Protein AF-A0A820YQR7-F1 (afdb_monomer)

Nearest PDB structures (foldseek):
  6s24-assembly1_A  TM=9.134E-01  e=4.913E-02  Taeniopygia guttata
  7pub-assembly1_F3  TM=2.933E-01  e=1.816E+00  Trypanosoma brucei brucei
  2jz6-assembly1_A  TM=3.887E-01  e=6.749E+00  Thermotoga maritima MSB8

Foldseek 3Di:
DPPPDDDDDPDDPPWDWAWDADPVRDIDIDTDDPVQVVVDPDPPDDGDHPDDPPPDDDDDPD

pLDDT: mean 88.72, std 9.4, range [52.75, 97.62]

Organism: NCBI:txid392030

Mean predicted aligned error: 6.2 Å

Structure (mmCIF, N/CA/C/O backbone):
data_AF-A0A820YQR7-F1
#
_entry.id   AF-A0A820YQR7-F1
#
loop_
_atom_site.group_PDB
_atom_site.id
_atom_site.type_symbol
_atom_site.label_atom_id
_atom_site.label_alt_id
_atom_site.label_comp_id
_atom_site.label_asym_id
_atom_site.label_entity_id
_atom_site.label_seq_id
_atom_site.pdbx_PDB_ins_code
_atom_site.Cartn_x
_atom_site.Cartn_y
_atom_site.Cartn_z
_atom_site.occupancy
_atom_site.B_iso_or_equiv
_atom_site.auth_seq_id
_atom_site.auth_comp_id
_atom_site.auth_asym_id
_atom_site.auth_atom_id
_atom_site.pdbx_PDB_model_num
ATOM 1 N N . GLU A 1 1 ? 39.088 13.195 1.170 1.00 52.75 1 GLU A N 1
ATOM 2 C CA . GLU A 1 1 ? 37.874 13.801 0.586 1.00 52.75 1 GLU A CA 1
ATOM 3 C C . GLU A 1 1 ? 36.716 12.829 0.795 1.00 52.75 1 GLU A C 1
ATOM 5 O O . GLU A 1 1 ? 36.830 11.690 0.370 1.00 52.75 1 GLU A O 1
ATOM 10 N N . TRP A 1 2 ? 35.669 13.219 1.530 1.00 60.59 2 TRP A N 1
ATOM 11 C CA . TRP A 1 2 ? 34.574 12.334 1.979 1.00 60.59 2 TRP A CA 1
ATOM 12 C C . TRP A 1 2 ? 33.202 12.803 1.450 1.00 60.59 2 TRP A C 1
ATOM 14 O O . TRP A 1 2 ? 32.226 12.836 2.189 1.00 60.59 2 TRP A O 1
ATOM 24 N N . ASN A 1 3 ? 33.125 13.202 0.174 1.00 66.94 3 ASN A N 1
ATOM 25 C CA . ASN A 1 3 ? 31.933 13.834 -0.425 1.00 66.94 3 ASN A CA 1
ATOM 26 C C . ASN A 1 3 ? 31.169 12.945 -1.433 1.00 66.94 3 ASN A C 1
ATOM 28 O O . ASN A 1 3 ? 30.478 13.460 -2.307 1.00 66.94 3 ASN A O 1
ATOM 32 N N . THR A 1 4 ? 31.277 11.617 -1.357 1.00 76.38 4 THR A N 1
ATOM 33 C CA . THR A 1 4 ? 30.667 10.710 -2.354 1.00 76.38 4 THR A CA 1
ATOM 34 C C . THR A 1 4 ? 29.306 10.131 -1.961 1.00 76.38 4 THR A C 1
ATOM 36 O O . THR A 1 4 ? 28.717 9.403 -2.759 1.00 76.38 4 THR A O 1
ATOM 39 N N . LEU A 1 5 ? 28.762 10.445 -0.779 1.00 80.06 5 LEU A N 1
ATOM 40 C CA . LEU A 1 5 ? 27.427 9.969 -0.406 1.00 80.06 5 LEU A CA 1
ATOM 41 C C . LEU A 1 5 ? 26.349 10.788 -1.138 1.00 80.06 5 LEU A C 1
ATOM 43 O O . LEU A 1 5 ? 25.968 11.868 -0.694 1.00 80.06 5 LEU A O 1
ATOM 47 N N . GLN A 1 6 ? 25.854 10.267 -2.261 1.00 76.38 6 GLN A N 1
ATOM 48 C CA . GLN A 1 6 ? 24.699 10.814 -2.976 1.00 76.38 6 GLN A CA 1
ATOM 49 C C . GLN A 1 6 ? 23.451 9.980 -2.662 1.00 76.38 6 GLN A C 1
ATOM 51 O O . GLN A 1 6 ? 23.439 8.769 -2.870 1.00 76.38 6 GLN A O 1
ATOM 56 N N . HIS A 1 7 ? 22.395 10.629 -2.169 1.00 77.50 7 HIS A N 1
ATOM 57 C CA . HIS A 1 7 ? 21.088 10.013 -1.939 1.00 77.50 7 HIS A CA 1
ATOM 58 C C . HIS A 1 7 ? 20.099 10.501 -3.002 1.00 77.50 7 HIS A C 1
ATOM 60 O O . HIS A 1 7 ? 19.585 11.616 -2.919 1.00 77.50 7 HIS A O 1
ATOM 66 N N . ASN A 1 8 ? 19.831 9.654 -3.995 1.00 76.00 8 ASN A N 1
ATOM 67 C CA . ASN A 1 8 ? 18.820 9.901 -5.018 1.00 76.00 8 ASN A CA 1
ATOM 68 C C . ASN A 1 8 ? 17.557 9.121 -4.643 1.00 76.00 8 ASN A C 1
ATOM 70 O O . ASN A 1 8 ? 17.533 7.894 -4.735 1.00 76.00 8 ASN A O 1
ATOM 74 N N . SER A 1 9 ? 16.523 9.823 -4.180 1.00 75.44 9 SER A N 1
ATOM 75 C CA . SER A 1 9 ? 15.246 9.187 -3.850 1.00 75.44 9 SER A CA 1
ATOM 76 C C . SER A 1 9 ? 14.555 8.714 -5.127 1.00 75.44 9 SER A C 1
ATOM 78 O O . SER A 1 9 ? 14.365 9.497 -6.055 1.00 75.44 9 SER A O 1
ATOM 80 N N . ALA A 1 10 ? 14.126 7.452 -5.154 1.00 73.00 10 ALA A N 1
ATOM 81 C CA . ALA A 1 10 ? 13.250 6.937 -6.209 1.00 73.00 10 ALA A CA 1
ATOM 82 C C . ALA A 1 10 ? 11.839 7.558 -6.153 1.00 73.00 10 ALA A C 1
ATOM 84 O O . ALA A 1 10 ? 11.101 7.517 -7.134 1.00 73.00 10 ALA A O 1
ATOM 85 N N . TYR A 1 11 ? 11.476 8.148 -5.010 1.00 76.88 11 TYR A N 1
ATOM 86 C CA . TYR A 1 11 ? 10.194 8.802 -4.779 1.00 76.88 11 TYR A CA 1
ATOM 87 C C . TYR A 1 11 ? 10.352 10.317 -4.751 1.00 7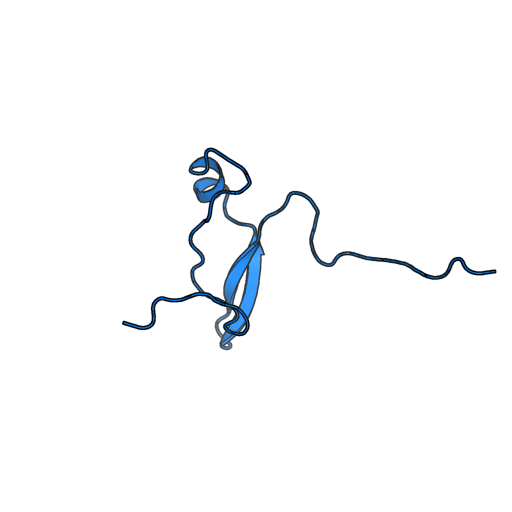6.88 11 TYR A C 1
ATOM 89 O O . TYR A 1 11 ? 11.207 10.852 -4.037 1.00 76.88 11 TYR A O 1
ATOM 97 N N . PHE A 1 12 ? 9.478 11.015 -5.470 1.00 74.62 12 PHE A N 1
ATOM 98 C CA . PHE A 1 12 ? 9.393 12.465 -5.365 1.00 74.62 12 PHE A CA 1
ATOM 99 C C . PHE A 1 12 ? 8.715 12.865 -4.052 1.00 74.62 12 PHE A C 1
ATOM 101 O O . PHE A 1 12 ? 7.624 12.398 -3.719 1.00 74.62 12 PHE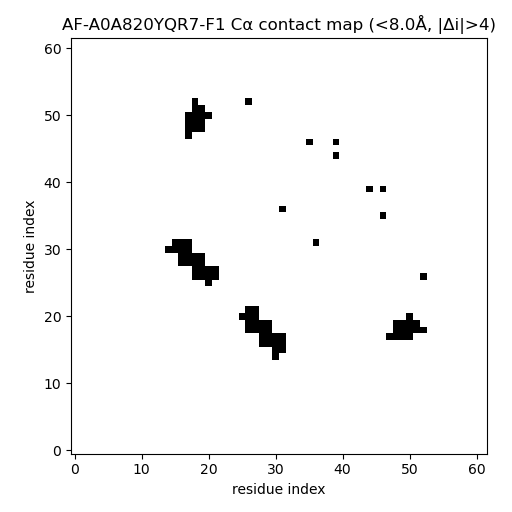 A O 1
ATOM 108 N N . GLY A 1 13 ? 9.376 13.745 -3.298 1.00 76.69 13 GLY A N 1
ATOM 109 C CA . GLY A 1 13 ? 8.818 14.312 -2.075 1.00 76.69 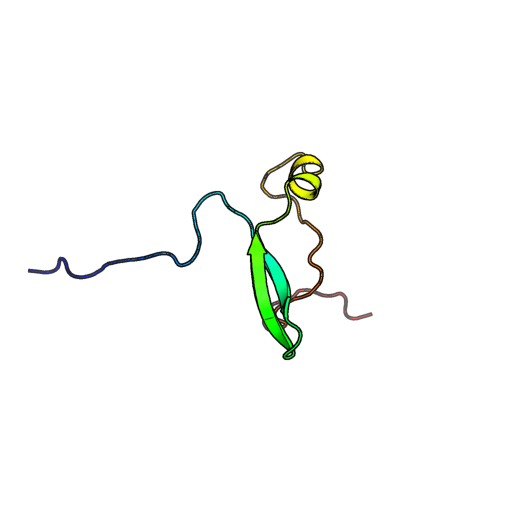13 GLY A CA 1
ATOM 110 C C . GLY A 1 13 ? 7.506 15.045 -2.359 1.00 76.69 13 GLY A C 1
ATOM 111 O O . GLY A 1 13 ? 7.419 15.831 -3.296 1.00 76.69 13 GLY A O 1
ATOM 112 N N . GLY A 1 14 ? 6.480 14.780 -1.548 1.00 79.12 14 GLY A N 1
ATOM 113 C CA . GLY A 1 14 ? 5.146 15.377 -1.695 1.00 79.12 14 GLY A CA 1
ATOM 114 C C . GLY A 1 14 ? 4.173 14.568 -2.559 1.00 79.12 14 GLY A C 1
ATOM 115 O O . GLY A 1 14 ? 2.965 14.797 -2.474 1.00 79.12 14 GLY A O 1
ATOM 116 N N . THR A 1 15 ? 4.662 13.579 -3.309 1.00 85.62 15 THR A N 1
ATOM 117 C CA . THR A 1 15 ? 3.829 12.686 -4.119 1.00 85.62 15 THR A CA 1
ATOM 118 C C . THR A 1 15 ? 3.500 11.411 -3.350 1.00 85.62 15 THR A C 1
ATOM 120 O O . THR A 1 15 ? 4.319 10.874 -2.606 1.00 85.62 15 THR A O 1
ATOM 123 N N . ARG A 1 16 ? 2.273 10.914 -3.516 1.00 89.81 16 ARG A N 1
ATOM 124 C CA . ARG A 1 16 ? 1.836 9.632 -2.954 1.00 89.81 16 ARG A CA 1
ATOM 125 C C . ARG A 1 16 ? 1.580 8.652 -4.082 1.00 89.81 16 ARG A C 1
ATOM 127 O O . ARG A 1 16 ? 0.998 9.026 -5.103 1.00 89.81 16 ARG A O 1
ATOM 134 N N . TYR A 1 17 ? 1.955 7.404 -3.853 1.00 93.00 17 TYR A N 1
ATOM 135 C CA . TYR A 1 17 ? 1.852 6.327 -4.824 1.00 93.00 17 TYR A CA 1
ATOM 136 C C . TYR A 1 17 ? 0.898 5.255 -4.317 1.00 93.00 17 TYR A C 1
ATOM 138 O O . TYR A 1 17 ? 0.858 4.973 -3.129 1.00 93.00 17 TYR A O 1
ATOM 146 N N . ARG A 1 18 ? 0.129 4.652 -5.215 1.00 93.62 18 ARG A N 1
ATOM 147 C CA . ARG A 1 18 ? -0.681 3.465 -4.943 1.00 93.62 18 ARG A CA 1
ATOM 148 C C . ARG A 1 18 ? -0.167 2.301 -5.775 1.00 93.62 18 ARG A C 1
ATOM 150 O O . ARG A 1 18 ? 0.306 2.495 -6.898 1.00 93.62 18 ARG A O 1
ATOM 157 N N . SER A 1 19 ? -0.324 1.099 -5.249 1.00 95.06 19 SER A N 1
ATOM 158 C CA . SER A 1 19 ? 0.076 -0.117 -5.941 1.00 95.06 19 SER A CA 1
ATOM 159 C C . SER A 1 19 ? -0.895 -0.469 -7.071 1.00 95.06 19 SER A C 1
ATOM 161 O O . SER A 1 19 ? -2.109 -0.265 -6.969 1.00 95.06 19 SER A O 1
ATOM 163 N N . ILE A 1 20 ? -0.347 -1.025 -8.149 1.00 95.25 20 ILE A N 1
ATOM 164 C CA . ILE A 1 20 ? -1.064 -1.594 -9.292 1.00 95.25 20 ILE A CA 1
ATOM 165 C C . ILE A 1 20 ? -0.377 -2.894 -9.738 1.00 95.25 20 ILE A C 1
ATOM 167 O O . ILE A 1 20 ? 0.685 -3.267 -9.235 1.00 95.25 20 ILE A O 1
ATOM 171 N N . TRP A 1 21 ? -0.978 -3.578 -10.706 1.00 94.25 21 TRP A N 1
ATOM 172 C CA . TRP A 1 21 ? -0.324 -4.631 -11.474 1.00 94.25 21 TRP A CA 1
ATOM 173 C C . TRP A 1 21 ? -0.439 -4.295 -12.960 1.00 94.25 21 TRP A C 1
ATOM 175 O O . TRP A 1 21 ? -1.404 -3.656 -13.387 1.00 94.25 21 TRP A O 1
ATOM 185 N N . GLU A 1 22 ? 0.551 -4.699 -13.744 1.00 94.25 22 GLU A N 1
ATOM 186 C CA . GLU A 1 22 ? 0.422 -4.721 -15.202 1.00 94.25 22 GLU A CA 1
ATOM 187 C C . GLU A 1 22 ? 0.075 -6.120 -15.702 1.00 94.25 22 GLU A C 1
ATOM 189 O O . GLU A 1 22 ? 0.325 -7.090 -15.001 1.00 94.25 22 GLU A O 1
ATOM 194 N N . TRP A 1 23 ? -0.398 -6.250 -16.942 1.00 93.25 23 TRP A N 1
ATOM 195 C CA . TRP A 1 23 ? -0.904 -7.506 -17.519 1.00 93.25 23 TRP A CA 1
ATOM 196 C C . TRP A 1 23 ? 0.050 -8.716 -17.473 1.00 93.25 23 TRP A C 1
ATOM 198 O O . TRP A 1 23 ? -0.409 -9.848 -17.591 1.00 93.25 23 TRP A O 1
ATOM 208 N N . GLY A 1 24 ? 1.350 -8.503 -17.246 1.00 95.88 24 GLY A N 1
ATOM 209 C CA . GLY A 1 24 ? 2.329 -9.554 -16.941 1.00 95.88 24 GLY A CA 1
ATOM 210 C C . GLY A 1 24 ? 2.383 -9.989 -15.468 1.00 95.88 24 GLY A C 1
ATOM 211 O O . GLY A 1 24 ? 3.336 -10.653 -15.079 1.00 95.88 24 GLY A O 1
ATOM 212 N N . PHE A 1 25 ? 1.414 -9.583 -14.639 1.00 92.31 25 PHE A N 1
ATOM 213 C CA . PHE A 1 25 ? 1.375 -9.785 -13.182 1.00 92.31 25 PHE A CA 1
ATOM 214 C C . PHE A 1 25 ? 2.569 -9.193 -12.418 1.00 92.31 25 PHE A C 1
ATOM 216 O O . PHE A 1 25 ? 2.878 -9.615 -11.304 1.00 92.31 25 PHE A O 1
ATOM 223 N N . LEU A 1 26 ? 3.222 -8.174 -12.981 1.00 94.25 26 LEU A N 1
ATOM 224 C CA . LEU A 1 26 ? 4.304 -7.466 -12.301 1.00 94.25 26 LEU A CA 1
ATOM 225 C C . LEU A 1 26 ? 3.743 -6.341 -11.431 1.00 94.25 26 LEU A C 1
ATOM 227 O O . LEU A 1 26 ? 2.911 -5.543 -11.875 1.00 94.25 26 LEU A O 1
ATOM 231 N N . TYR A 1 27 ? 4.221 -6.282 -10.188 1.00 94.12 27 TYR A N 1
ATOM 232 C CA . TYR A 1 27 ? 3.924 -5.197 -9.260 1.00 94.12 27 TYR A CA 1
ATOM 233 C C . TYR A 1 27 ? 4.496 -3.884 -9.789 1.00 94.12 27 TYR A C 1
ATOM 235 O O . TYR A 1 27 ? 5.667 -3.813 -10.168 1.00 94.12 27 TYR A O 1
ATOM 243 N N . LYS A 1 28 ? 3.675 -2.836 -9.780 1.00 94.44 28 LYS A N 1
ATOM 244 C CA . LYS A 1 28 ? 4.098 -1.471 -10.091 1.00 94.44 28 LYS A CA 1
ATOM 245 C C . LYS A 1 28 ? 3.434 -0.494 -9.136 1.00 94.44 28 LYS A C 1
ATOM 247 O O . LYS A 1 28 ? 2.433 -0.802 -8.494 1.00 94.44 28 LYS A O 1
ATOM 252 N N . GLU A 1 29 ? 3.968 0.713 -9.094 1.00 93.88 29 GLU A N 1
ATOM 253 C CA . GLU A 1 29 ? 3.390 1.825 -8.355 1.00 93.88 29 GLU A CA 1
ATOM 254 C C . GLU A 1 29 ? 3.086 2.968 -9.312 1.00 93.88 29 GLU A C 1
ATOM 256 O O . GLU A 1 29 ? 3.805 3.207 -10.280 1.00 93.88 29 GLU A O 1
ATOM 261 N N . THR A 1 30 ? 1.986 3.662 -9.053 1.00 93.12 30 THR A N 1
ATOM 262 C CA . THR A 1 30 ? 1.569 4.839 -9.814 1.00 93.12 30 THR A CA 1
ATOM 263 C C . THR A 1 30 ? 1.124 5.917 -8.852 1.00 93.12 30 THR A C 1
ATOM 265 O O . THR A 1 30 ? 0.626 5.620 -7.768 1.00 93.12 30 THR A O 1
ATOM 268 N N . GLU A 1 31 ? 1.237 7.176 -9.250 1.00 93.50 3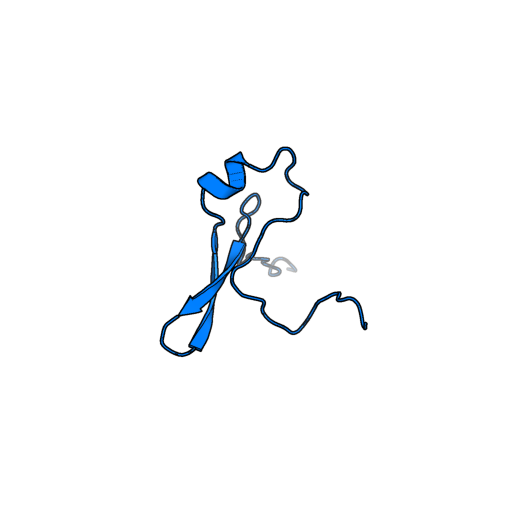1 GLU A N 1
ATOM 269 C CA . GLU A 1 31 ? 0.714 8.275 -8.445 1.00 93.50 31 GLU A CA 1
ATOM 270 C C . GLU A 1 31 ? -0.789 8.112 -8.176 1.00 93.50 31 GLU A C 1
ATOM 272 O O . GLU A 1 31 ? -1.554 7.613 -9.013 1.00 93.50 31 GLU A O 1
ATOM 277 N N . ILE A 1 32 ? -1.228 8.542 -6.992 1.00 93.31 32 ILE A N 1
ATOM 278 C CA . ILE A 1 32 ? -2.653 8.576 -6.658 1.00 93.31 32 ILE A CA 1
ATOM 279 C C . ILE A 1 32 ? -3.358 9.560 -7.605 1.00 93.31 32 ILE A C 1
ATOM 281 O O . ILE A 1 32 ? -2.946 10.719 -7.662 1.00 93.31 32 ILE A O 1
ATOM 285 N N . PRO A 1 33 ? -4.452 9.168 -8.287 1.00 92.44 33 PRO A N 1
ATOM 286 C CA . PRO A 1 33 ? -5.212 10.069 -9.146 1.00 92.44 33 PRO A CA 1
ATOM 287 C C . PRO A 1 33 ? -5.770 11.272 -8.387 1.00 92.44 33 PRO A C 1
ATOM 289 O O . PRO A 1 33 ? -6.179 11.159 -7.232 1.00 92.44 33 PRO A O 1
ATOM 292 N N . GLU A 1 34 ? -5.896 12.406 -9.071 1.00 92.31 34 GLU A N 1
ATOM 293 C CA . GLU A 1 34 ? -6.399 13.655 -8.488 1.00 92.31 34 GLU A CA 1
ATOM 294 C C . GLU A 1 34 ? -7.765 13.503 -7.810 1.00 92.31 34 GLU A C 1
ATOM 296 O O . GLU A 1 34 ? -7.973 13.988 -6.702 1.00 92.31 34 GLU A O 1
ATOM 301 N N . ARG A 1 35 ? -8.667 12.724 -8.417 1.00 92.81 35 ARG A N 1
ATOM 302 C CA . ARG A 1 35 ? -9.983 12.422 -7.845 1.00 92.81 35 ARG A CA 1
ATOM 303 C C . ARG A 1 35 ? -9.907 11.811 -6.443 1.00 92.81 35 ARG A C 1
ATOM 305 O O . ARG A 1 35 ? -10.771 12.104 -5.625 1.00 92.81 35 ARG A O 1
ATOM 312 N N . GLU A 1 36 ? -8.934 10.942 -6.173 1.00 91.44 36 GLU A N 1
ATOM 313 C CA . GLU A 1 36 ? -8.767 10.358 -4.837 1.00 91.44 36 GLU A CA 1
ATOM 314 C C . GLU A 1 36 ? -8.080 11.343 -3.888 1.00 91.44 36 GLU A C 1
ATOM 316 O O . GLU A 1 36 ? -8.482 11.432 -2.732 1.00 91.44 36 GLU A O 1
ATOM 321 N N . ARG A 1 37 ? -7.129 12.152 -4.378 1.00 90.56 37 ARG A N 1
ATOM 322 C CA . ARG A 1 37 ? -6.495 13.214 -3.576 1.00 90.56 37 ARG A CA 1
ATOM 323 C C . ARG A 1 37 ? -7.511 14.242 -3.080 1.00 90.56 37 ARG A C 1
ATOM 325 O O . ARG A 1 37 ? -7.464 14.617 -1.917 1.00 90.56 37 ARG A O 1
ATOM 332 N N . ASN A 1 38 ? -8.468 14.624 -3.925 1.00 92.81 38 ASN A N 1
ATOM 333 C CA . ASN A 1 38 ? -9.498 15.613 -3.594 1.00 92.81 38 ASN A CA 1
ATOM 334 C C . ASN A 1 38 ? -10.521 15.112 -2.561 1.00 92.81 38 ASN A C 1
ATOM 336 O O . ASN A 1 38 ? -11.251 15.914 -1.986 1.00 92.81 38 ASN A O 1
ATOM 340 N N . LYS A 1 39 ? -10.595 13.796 -2.317 1.00 93.69 39 LYS A N 1
ATOM 341 C CA . LYS A 1 39 ? -11.422 13.230 -1.240 1.00 93.69 39 LYS A CA 1
ATOM 342 C C . LYS A 1 39 ? -10.737 13.293 0.124 1.00 93.69 39 LYS A C 1
ATOM 344 O O . LYS A 1 39 ? -11.416 13.130 1.133 1.00 93.69 39 LYS A O 1
ATOM 349 N N . MET A 1 40 ? -9.417 13.466 0.152 1.00 91.69 40 MET A N 1
ATOM 350 C CA . MET A 1 40 ? -8.639 13.514 1.385 1.00 91.69 40 MET A CA 1
ATOM 351 C C . MET A 1 40 ? -8.718 14.922 1.973 1.00 91.69 40 MET A C 1
ATOM 353 O O . MET A 1 40 ? -8.424 15.905 1.294 1.00 91.69 40 MET A O 1
ATOM 357 N N . LYS A 1 41 ? -9.081 15.019 3.249 1.00 94.25 41 LYS A N 1
ATOM 358 C CA . LYS A 1 41 ? -9.039 16.268 4.010 1.00 94.25 41 LYS A CA 1
ATOM 359 C C . LYS A 1 41 ? -7.622 16.563 4.497 1.00 94.25 41 LYS A C 1
ATOM 361 O O . LYS A 1 41 ? -7.228 17.728 4.546 1.00 94.25 41 LYS A O 1
ATOM 366 N N . TYR A 1 42 ? -6.858 15.524 4.840 1.00 91.81 42 TYR A N 1
ATOM 367 C CA . TYR A 1 42 ? -5.495 15.663 5.348 1.00 91.81 42 TYR A CA 1
ATOM 368 C C . TYR A 1 42 ? -4.481 14.830 4.555 1.00 91.81 42 TYR A C 1
ATOM 370 O O . TYR A 1 42 ? -4.791 13.739 4.077 1.00 91.81 42 TYR A O 1
ATOM 378 N N . PRO A 1 43 ? -3.219 15.292 4.465 1.00 87.38 43 PRO A N 1
ATOM 379 C CA . PRO A 1 43 ? -2.155 14.557 3.795 1.00 87.38 43 PRO A CA 1
ATOM 380 C C . PRO A 1 43 ? -1.852 13.153 4.327 1.00 87.38 43 PRO A C 1
ATOM 382 O O . PRO A 1 43 ? -1.336 12.316 3.594 1.00 87.38 43 PRO A O 1
ATOM 385 N N . THR A 1 44 ? -2.121 12.918 5.605 1.00 89.56 44 THR A N 1
ATOM 386 C CA . THR A 1 44 ? -1.758 11.696 6.331 1.00 89.56 44 THR A CA 1
ATOM 387 C C . THR A 1 44 ? -2.882 10.667 6.375 1.00 89.56 44 THR A C 1
A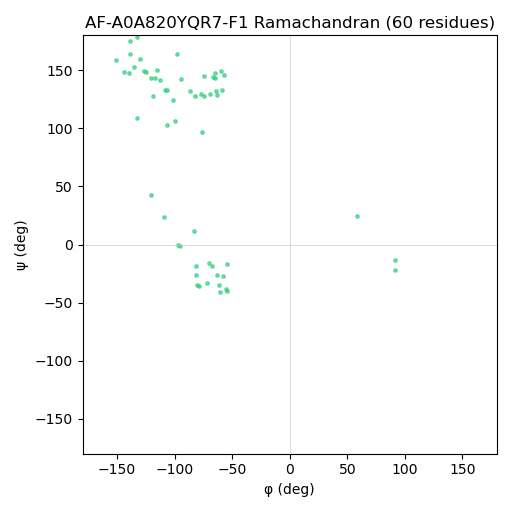TOM 389 O O . THR A 1 44 ? -2.703 9.595 6.948 1.00 89.56 44 THR A O 1
ATOM 392 N N . GLU A 1 45 ? -4.042 10.979 5.795 1.00 93.38 45 GLU A N 1
ATOM 393 C CA . GLU A 1 45 ? -5.171 10.058 5.779 1.00 93.38 45 GLU A CA 1
ATOM 394 C C . GLU A 1 45 ? -4.866 8.811 4.933 1.00 93.38 45 GLU A C 1
ATOM 396 O O . GLU A 1 45 ? -4.205 8.901 3.891 1.00 93.38 45 GLU A O 1
ATOM 401 N N . PRO A 1 46 ? -5.361 7.634 5.346 1.00 93.06 46 PRO A N 1
ATOM 402 C CA . PRO A 1 46 ? -5.277 6.438 4.526 1.00 93.06 46 PRO A CA 1
ATOM 403 C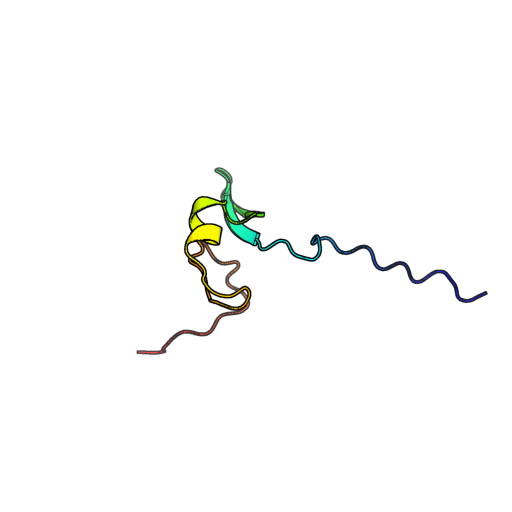 C . PRO A 1 46 ? -6.111 6.601 3.249 1.00 93.06 46 PRO A C 1
ATOM 405 O O . PRO A 1 46 ? -7.174 7.222 3.243 1.00 93.06 46 PRO A O 1
ATOM 408 N N . TYR A 1 47 ? -5.652 5.986 2.163 1.00 93.44 47 TYR A N 1
ATOM 409 C CA . TYR A 1 47 ? -6.350 5.943 0.879 1.00 93.44 47 TYR A CA 1
ATOM 410 C C . TYR A 1 47 ? -6.421 4.507 0.364 1.00 93.44 47 TYR A C 1
ATOM 412 O O . TYR A 1 47 ? -5.657 3.631 0.770 1.00 93.44 47 TYR A O 1
ATOM 420 N N . LYS A 1 48 ? -7.364 4.251 -0.545 1.00 92.69 48 LYS A N 1
ATOM 421 C CA . LYS A 1 48 ? -7.564 2.916 -1.114 1.00 92.69 48 LYS A CA 1
ATOM 422 C C . LYS A 1 48 ? -6.498 2.618 -2.168 1.00 92.69 48 LYS A C 1
ATOM 424 O O . LYS A 1 48 ? -6.327 3.395 -3.110 1.00 92.69 48 LYS A O 1
ATOM 429 N N . SER A 1 49 ? -5.850 1.464 -2.045 1.00 93.69 49 SER A N 1
ATOM 430 C CA . SER A 1 49 ? -4.948 0.916 -3.058 1.00 93.69 49 SER A CA 1
ATOM 431 C C . SER A 1 49 ? -5.598 -0.301 -3.736 1.00 93.69 49 SER A C 1
ATOM 433 O O . SER A 1 49 ? -6.148 -1.143 -3.027 1.00 93.69 49 SER A O 1
ATOM 435 N N . PRO A 1 50 ? -5.588 -0.403 -5.081 1.00 94.81 50 PRO A N 1
ATOM 436 C CA . PRO A 1 50 ? -6.109 -1.568 -5.804 1.00 94.81 50 PRO A CA 1
ATOM 437 C C . PRO A 1 50 ? -5.387 -2.881 -5.477 1.00 94.81 50 PRO A C 1
ATOM 439 O O . PRO A 1 50 ? -6.013 -3.936 -5.460 1.00 94.81 50 PRO A O 1
ATOM 442 N N . THR A 1 51 ? -4.076 -2.815 -5.240 1.00 94.69 51 THR A N 1
ATOM 443 C CA . THR A 1 51 ? -3.234 -3.952 -4.841 1.00 94.69 51 THR A CA 1
ATOM 444 C C . THR A 1 51 ? -2.340 -3.560 -3.660 1.00 94.69 51 THR A C 1
ATOM 446 O O . THR A 1 51 ? -2.392 -2.424 -3.184 1.00 94.69 51 THR A O 1
ATOM 449 N N . HIS A 1 52 ? -1.529 -4.496 -3.165 1.00 93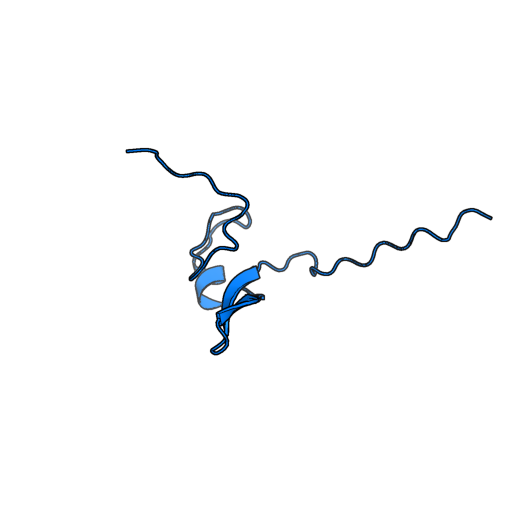.88 52 HIS A N 1
ATOM 450 C CA . HIS A 1 52 ? -0.518 -4.252 -2.133 1.00 93.88 52 HIS A CA 1
ATOM 451 C C . HIS A 1 52 ? 0.725 -5.105 -2.410 1.00 93.88 52 HIS A C 1
ATOM 453 O O . HIS A 1 52 ? 0.586 -6.212 -2.926 1.00 93.88 52 HIS A O 1
ATOM 459 N N . ALA A 1 53 ? 1.922 -4.622 -2.055 1.00 93.31 53 ALA A N 1
ATOM 460 C CA . ALA A 1 53 ? 3.179 -5.358 -2.270 1.00 93.31 53 ALA A CA 1
ATOM 461 C C . ALA A 1 53 ? 3.250 -6.678 -1.476 1.00 93.31 53 ALA A C 1
ATOM 463 O O . ALA A 1 53 ? 3.950 -7.608 -1.860 1.00 93.31 53 ALA A O 1
ATOM 464 N N . GLY A 1 54 ? 2.532 -6.754 -0.351 1.00 93.56 54 GLY A N 1
ATOM 465 C CA . G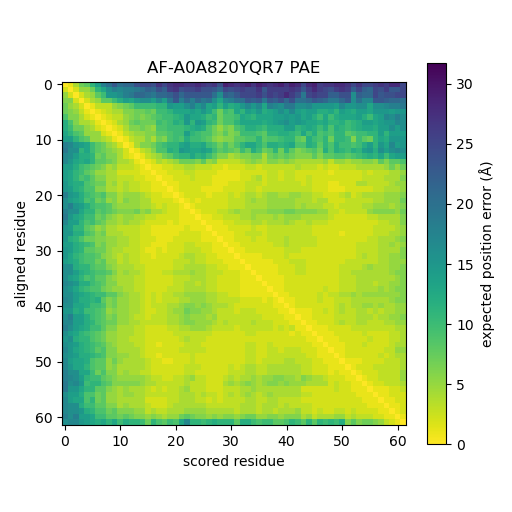LY A 1 54 ? 2.345 -7.981 0.427 1.00 93.56 54 GLY A CA 1
ATOM 466 C C . GLY A 1 54 ? 3.372 -8.228 1.535 1.00 93.56 54 GLY A C 1
ATOM 467 O O . GLY A 1 54 ? 3.050 -8.928 2.485 1.00 93.56 54 GLY A O 1
ATOM 468 N N . GLY A 1 55 ? 4.566 -7.628 1.481 1.00 96.06 55 GLY A N 1
ATOM 469 C CA . GLY A 1 55 ? 5.606 -7.857 2.498 1.00 96.06 55 GLY A CA 1
ATOM 470 C C . GLY A 1 55 ? 5.328 -7.222 3.869 1.00 96.06 55 GLY A C 1
ATOM 471 O O . GLY A 1 55 ? 5.711 -7.780 4.891 1.00 96.06 55 GLY A O 1
ATOM 472 N N . LEU A 1 56 ? 4.657 -6.065 3.904 1.00 95.69 56 LEU A N 1
ATOM 473 C CA . LEU A 1 56 ? 4.405 -5.289 5.125 1.00 95.69 56 LEU A CA 1
ATOM 474 C C . LEU A 1 56 ? 2.935 -4.880 5.194 1.00 95.69 56 LEU A C 1
ATOM 476 O O . LEU A 1 56 ? 2.502 -4.025 4.426 1.00 95.69 56 LEU A O 1
ATOM 480 N N . LEU A 1 57 ? 2.157 -5.473 6.095 1.00 95.00 57 LEU A N 1
ATOM 481 C CA . LEU A 1 57 ? 0.753 -5.127 6.308 1.00 95.00 57 LEU A CA 1
ATOM 482 C C . LEU A 1 57 ? 0.337 -5.381 7.757 1.00 95.00 57 LEU A C 1
ATOM 484 O O . LEU A 1 57 ? 0.947 -6.186 8.457 1.00 95.00 57 LEU A O 1
ATOM 488 N N . ALA A 1 58 ? -0.737 -4.715 8.169 1.00 96.25 58 ALA A N 1
ATOM 489 C CA . ALA A 1 58 ? -1.465 -5.022 9.390 1.00 96.25 58 ALA A CA 1
ATOM 490 C C . ALA A 1 58 ? -2.896 -5.411 9.006 1.00 96.25 58 ALA A C 1
ATOM 492 O O . ALA A 1 58 ? -3.556 -4.688 8.259 1.00 96.25 58 ALA A O 1
ATOM 493 N N . ILE A 1 59 ? -3.355 -6.561 9.491 1.00 96.38 59 ILE A N 1
ATOM 494 C CA . ILE A 1 59 ? -4.688 -7.102 9.220 1.00 96.38 59 ILE A CA 1
ATOM 495 C C . ILE A 1 59 ? -5.244 -7.721 10.501 1.00 96.38 59 ILE A C 1
ATOM 497 O O . ILE A 1 59 ? -4.478 -8.218 11.331 1.00 96.38 59 ILE A O 1
ATOM 501 N N . ASP A 1 60 ? -6.565 -7.665 10.674 1.00 97.62 60 ASP A N 1
ATOM 502 C CA . ASP A 1 60 ? -7.220 -8.434 11.730 1.00 97.62 60 ASP A CA 1
ATOM 503 C C . ASP A 1 60 ? -7.054 -9.938 11.459 1.00 97.62 60 ASP A C 1
ATOM 505 O O . ASP A 1 60 ? -7.046 -10.380 10.312 1.00 97.62 60 ASP A O 1
ATOM 509 N N . LYS A 1 61 ? -6.882 -10.725 12.522 1.00 96.00 61 LYS A N 1
ATOM 510 C CA . LYS A 1 61 ? -6.681 -12.177 12.408 1.00 96.00 61 LYS A CA 1
ATOM 511 C C . LYS A 1 61 ? -8.000 -12.935 12.220 1.00 96.00 61 LYS A C 1
ATOM 513 O O . LYS A 1 61 ? -7.966 -14.069 11.744 1.00 96.00 61 LYS A O 1
ATOM 518 N N . LYS A 1 62 ? -9.106 -12.364 12.702 1.00 89.25 62 LYS A N 1
ATOM 519 C CA . LYS A 1 62 ? -10.432 -12.995 12.703 1.00 89.25 62 LYS A CA 1
ATOM 520 C C . LYS A 1 62 ? -10.988 -13.1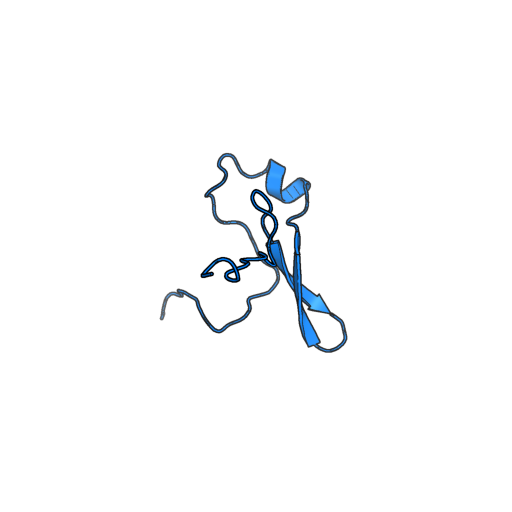38 11.293 1.00 89.25 62 LYS A C 1
ATOM 522 O O . LYS A 1 62 ? -11.644 -14.178 11.073 1.00 89.25 62 LYS A O 1
#

InterPro domains:
  IPR029044 Nucleotide-diphospho-sugar transferases [G3DSA:3.90.550.10] (1-62)

Secondary structure (DSSP, 8-state):
---------SS-TT--EEEEEETTTEEEEEEPPHHHHTT-SSTTS----S---SSS------

Radius of gyration: 16.0 Å; Cα contacts (8 Å, |Δi|>4): 43; chains: 1; bounding box: 49×29×30 Å

Solvent-accessible surface area (backbone atoms only — not comparable to full-atom values): 4577 Å² total; per-residue (Å²): 140,90,82,78,86,76,86,82,71,95,62,64,88,93,66,56,70,32,37,44,69,47,99,86,75,44,80,44,75,42,70,60,54,66,77,61,57,73,71,50,90,52,94,84,59,89,77,91,50,90,44,73,92,74,86,79,85,87,76,87,88,126

Sequence (62 aa):
EWNTLQHNSAYFGGTRYRSIWEWGFLYKETEIPERERNKMKYPTEPYKSPTHAGGLLAIDKK